Protein AF-A0A7U9S5G3-F1 (afdb_monomer_lite)

Structure (mmCIF, N/CA/C/O backbone):
data_AF-A0A7U9S5G3-F1
#
_entry.id   AF-A0A7U9S5G3-F1
#
loop_
_atom_site.group_PDB
_atom_site.id
_atom_site.type_symbol
_atom_site.label_atom_id
_atom_site.label_alt_id
_atom_site.label_comp_id
_atom_site.label_asym_id
_atom_site.label_entity_id
_atom_site.label_seq_id
_atom_site.pdbx_PDB_ins_code
_atom_site.Cartn_x
_atom_site.Cartn_y
_atom_site.Cartn_z
_atom_site.occupancy
_atom_site.B_iso_or_equiv
_atom_site.auth_seq_id
_atom_site.auth_comp_id
_atom_site.auth_asym_id
_atom_site.auth_atom_id
_atom_site.pdbx_PDB_model_num
ATOM 1 N N . MET A 1 1 ? -17.648 12.898 -13.549 1.00 71.69 1 MET A N 1
ATOM 2 C CA . MET A 1 1 ? -18.929 12.352 -13.054 1.00 71.69 1 MET A CA 1
ATOM 3 C C . MET A 1 1 ? -18.689 12.116 -11.582 1.00 71.69 1 MET A C 1
ATOM 5 O O . MET A 1 1 ? -17.677 11.505 -11.275 1.00 71.69 1 MET A O 1
ATOM 9 N N . VAL A 1 2 ? -19.529 12.641 -10.687 1.00 82.31 2 VAL A N 1
ATOM 10 C CA . VAL A 1 2 ? -19.275 12.484 -9.248 1.00 82.31 2 VAL A CA 1
ATOM 11 C C . VAL A 1 2 ? -19.619 11.058 -8.837 1.00 82.31 2 VAL A C 1
ATOM 13 O O . VAL A 1 2 ? -20.780 10.653 -8.904 1.00 82.31 2 VAL A O 1
ATOM 16 N N . GLN A 1 3 ? -18.604 10.304 -8.436 1.00 87.88 3 GLN A N 1
ATOM 17 C CA . GLN A 1 3 ? -18.729 8.953 -7.913 1.00 87.88 3 GLN A CA 1
ATOM 18 C C . GLN A 1 3 ? -18.812 9.010 -6.386 1.00 87.88 3 GLN A C 1
ATOM 20 O O . GLN A 1 3 ? -18.250 9.911 -5.757 1.00 87.88 3 GLN A O 1
ATOM 25 N N . ARG A 1 4 ? -19.551 8.070 -5.786 1.00 91.56 4 ARG A N 1
ATOM 26 C CA . ARG A 1 4 ? -19.717 7.961 -4.332 1.00 91.56 4 ARG A CA 1
ATOM 27 C C . ARG A 1 4 ? -19.671 6.509 -3.893 1.00 91.56 4 ARG A C 1
ATOM 29 O O . ARG A 1 4 ? -20.212 5.640 -4.573 1.00 91.56 4 ARG A O 1
ATOM 36 N N . ILE A 1 5 ? -19.076 6.264 -2.734 1.00 92.06 5 ILE A N 1
ATOM 37 C CA . ILE A 1 5 ? -19.059 4.953 -2.093 1.00 92.06 5 ILE A CA 1
ATOM 38 C C . ILE A 1 5 ? -19.247 5.102 -0.587 1.00 92.06 5 ILE A C 1
ATOM 40 O O . ILE A 1 5 ? -18.672 5.991 0.038 1.00 92.06 5 ILE A O 1
ATOM 44 N N . MET A 1 6 ? -20.042 4.204 -0.011 1.00 93.06 6 MET A N 1
ATOM 45 C CA . MET A 1 6 ? -20.209 4.076 1.432 1.00 93.06 6 MET A CA 1
ATOM 46 C C . MET A 1 6 ? -19.539 2.794 1.904 1.00 93.06 6 MET A C 1
ATOM 48 O O . MET A 1 6 ? -19.690 1.743 1.279 1.00 93.06 6 MET A O 1
ATOM 52 N N . TYR A 1 7 ? -18.811 2.868 3.011 1.00 87.38 7 TYR A N 1
ATOM 53 C CA . TYR A 1 7 ? -18.138 1.709 3.587 1.00 87.38 7 TYR A CA 1
ATOM 54 C C . TYR A 1 7 ? -17.978 1.853 5.098 1.00 87.38 7 TYR A C 1
ATOM 56 O O . TYR A 1 7 ? -18.059 2.945 5.658 1.00 87.38 7 TYR A O 1
ATOM 64 N N . ALA A 1 8 ? -17.747 0.721 5.755 1.00 90.25 8 ALA A N 1
ATOM 65 C CA . ALA A 1 8 ? -17.427 0.651 7.170 1.00 90.25 8 ALA A CA 1
ATOM 66 C C . ALA A 1 8 ? -15.989 0.161 7.340 1.00 90.25 8 ALA A C 1
ATOM 68 O O . ALA A 1 8 ? -15.546 -0.733 6.617 1.00 90.25 8 ALA A O 1
ATOM 69 N N . ILE A 1 9 ? -15.268 0.719 8.306 1.00 85.06 9 ILE A N 1
ATOM 70 C CA . ILE A 1 9 ? -13.957 0.216 8.725 1.00 85.06 9 ILE A CA 1
ATOM 71 C C . ILE A 1 9 ? -14.023 -0.186 10.194 1.00 85.06 9 ILE A C 1
ATOM 73 O O . ILE A 1 9 ? -14.799 0.378 10.966 1.00 85.06 9 ILE A O 1
ATOM 77 N N . TYR A 1 10 ? -13.190 -1.154 10.569 1.00 86.19 10 TYR A N 1
ATOM 78 C CA . TYR A 1 10 ? -12.918 -1.496 11.961 1.00 86.19 10 TYR A CA 1
ATOM 79 C C . TYR A 1 10 ? -11.595 -0.839 12.368 1.00 86.19 10 TYR A C 1
ATOM 81 O O . TYR A 1 10 ? -10.533 -1.389 12.064 1.00 86.19 10 TYR A O 1
ATOM 89 N N . PRO A 1 11 ? -11.617 0.373 12.946 1.00 77.56 11 PRO A N 1
ATOM 90 C CA . PRO A 1 11 ? -10.389 1.092 13.227 1.00 77.56 11 PRO A CA 1
ATOM 91 C C . PRO A 1 11 ? -9.710 0.549 14.486 1.00 77.56 11 PRO A C 1
ATOM 93 O O . PRO A 1 11 ? -10.321 0.453 15.545 1.00 77.56 11 PRO A O 1
ATOM 96 N N . GLU A 1 12 ? -8.416 0.244 14.386 1.00 76.62 12 GLU A N 1
ATOM 97 C CA . GLU A 1 12 ? -7.588 -0.080 15.559 1.00 76.62 12 GLU A CA 1
ATOM 98 C C . GLU A 1 12 ? -7.250 1.179 16.383 1.00 76.62 12 GLU A C 1
ATOM 100 O O . GLU A 1 12 ? -7.010 1.092 17.584 1.00 76.62 12 GLU A O 1
ATOM 105 N N . SER A 1 13 ? -7.216 2.357 15.742 1.00 82.25 13 SER A N 1
ATOM 106 C CA . SER A 1 13 ? -7.008 3.657 16.393 1.00 82.25 13 SER A CA 1
ATOM 107 C C . SER A 1 13 ? -7.472 4.822 15.510 1.00 82.25 13 SER A C 1
ATOM 109 O O . SER A 1 13 ? -7.465 4.713 14.281 1.00 82.25 13 SER A O 1
ATOM 111 N N . GLU A 1 14 ? -7.781 5.969 16.123 1.00 83.62 14 GLU A N 1
ATOM 112 C CA . GLU A 1 14 ? -8.104 7.217 15.408 1.00 83.62 14 GLU A CA 1
ATOM 113 C C . GLU A 1 14 ? -6.943 7.721 14.535 1.00 83.62 14 GLU A C 1
ATOM 115 O O . GLU A 1 14 ? -7.156 8.250 13.445 1.00 83.62 14 GLU A O 1
ATOM 120 N N . TYR A 1 15 ? -5.694 7.478 14.948 1.00 81.44 15 TYR A N 1
ATOM 121 C CA . TYR A 1 15 ? -4.519 7.804 14.136 1.00 81.44 15 TYR A CA 1
ATOM 122 C C . TYR A 1 15 ? -4.524 7.055 12.792 1.00 81.44 15 TYR A C 1
ATOM 124 O O . TYR A 1 15 ? -4.238 7.639 11.745 1.00 81.44 15 TYR A O 1
ATOM 132 N N . THR A 1 16 ? -4.894 5.770 12.801 1.00 79.69 16 THR A N 1
ATOM 133 C CA . THR A 1 16 ? -5.011 4.959 11.581 1.00 79.69 16 THR A CA 1
ATOM 134 C C . THR A 1 16 ? -6.108 5.494 10.662 1.00 79.69 16 THR A C 1
ATOM 136 O O . THR A 1 16 ? -5.913 5.546 9.446 1.00 79.69 16 THR A O 1
ATOM 139 N N . VAL A 1 17 ? -7.235 5.935 11.231 1.00 83.38 17 VAL A N 1
ATOM 140 C CA . VAL A 1 17 ? -8.342 6.528 10.466 1.00 83.38 17 VAL A CA 1
ATOM 141 C C . VAL A 1 17 ? -7.916 7.833 9.810 1.00 83.38 17 VAL A C 1
ATOM 143 O O . VAL A 1 17 ? -8.111 7.996 8.607 1.00 83.38 17 VAL A O 1
ATOM 146 N N . GLN A 1 18 ? -7.277 8.730 10.562 1.00 82.94 18 GLN A N 1
ATOM 147 C CA . GLN A 1 18 ? -6.826 10.009 10.023 1.00 82.94 18 GLN A CA 1
ATOM 148 C C . GLN A 1 18 ? -5.812 9.807 8.892 1.0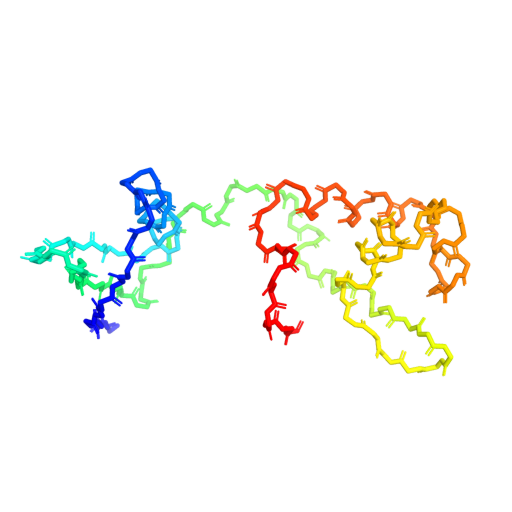0 82.94 18 GLN A C 1
ATOM 150 O O . GLN A 1 18 ? -5.959 10.382 7.817 1.00 82.94 18 GLN A O 1
ATOM 155 N N . LYS A 1 19 ? -4.843 8.900 9.074 1.00 82.38 19 LYS A N 1
ATOM 156 C CA . LYS A 1 19 ? -3.866 8.561 8.028 1.00 82.38 19 LYS A CA 1
ATOM 157 C C . LYS A 1 19 ? -4.535 8.003 6.766 1.00 82.38 19 LYS A C 1
ATOM 159 O O . LYS A 1 19 ? -4.083 8.277 5.655 1.00 82.38 19 LYS A O 1
ATOM 164 N N . PHE A 1 20 ? -5.591 7.208 6.922 1.00 81.88 20 PHE A N 1
ATOM 165 C CA . PHE A 1 20 ? -6.374 6.691 5.802 1.00 81.88 20 PHE A CA 1
ATOM 166 C C . PHE A 1 20 ? -7.130 7.810 5.068 1.00 81.88 20 PHE A C 1
ATOM 168 O O . PHE A 1 20 ? -7.048 7.892 3.843 1.00 81.88 20 PHE A O 1
ATOM 175 N N . MET A 1 21 ? -7.783 8.719 5.796 1.00 83.88 21 MET A N 1
ATOM 176 C CA . MET A 1 21 ? -8.443 9.887 5.202 1.00 83.88 21 MET A CA 1
ATOM 177 C C . MET A 1 21 ? -7.472 10.808 4.467 1.00 83.88 21 MET A C 1
ATOM 179 O O . MET A 1 21 ? -7.769 11.251 3.360 1.00 83.88 21 MET A O 1
ATOM 183 N N . ASP A 1 22 ? -6.302 11.072 5.051 1.00 80.44 22 ASP A N 1
ATOM 184 C CA . ASP A 1 22 ? -5.283 11.927 4.442 1.00 80.44 22 ASP A CA 1
ATOM 185 C C . ASP A 1 22 ? -4.804 11.344 3.105 1.00 80.44 22 ASP A C 1
ATOM 187 O O . ASP A 1 22 ? -4.636 12.074 2.127 1.00 80.44 22 ASP A O 1
ATOM 191 N N . ARG A 1 23 ? -4.653 10.014 3.023 1.00 77.94 23 ARG A N 1
ATOM 192 C CA . ARG A 1 23 ? -4.309 9.311 1.776 1.00 77.94 23 ARG A CA 1
ATOM 193 C C . ARG A 1 23 ? -5.396 9.448 0.714 1.00 77.94 23 ARG A C 1
ATOM 195 O O . ARG A 1 23 ? -5.078 9.748 -0.435 1.00 77.94 23 ARG A O 1
ATOM 202 N N . LEU A 1 24 ? -6.663 9.268 1.089 1.00 81.94 24 LEU A N 1
ATOM 203 C CA . LEU A 1 24 ? -7.789 9.460 0.170 1.00 81.94 24 LEU A CA 1
ATOM 204 C C . LEU A 1 24 ? -7.843 10.904 -0.336 1.00 81.94 24 LEU A C 1
ATOM 206 O O . LEU A 1 24 ? -7.957 11.129 -1.538 1.00 81.94 24 LEU A O 1
ATOM 210 N N . LYS A 1 25 ? -7.628 11.879 0.550 1.00 80.31 25 LYS A N 1
ATOM 211 C CA . LYS A 1 25 ? -7.576 13.297 0.187 1.00 80.31 25 LYS A CA 1
ATOM 212 C C . LYS A 1 25 ? -6.447 13.610 -0.800 1.00 80.31 25 LYS A C 1
ATOM 214 O O . LYS A 1 25 ? -6.667 14.366 -1.743 1.00 80.31 25 LYS A O 1
ATOM 219 N N . ILE A 1 26 ? -5.260 13.020 -0.629 1.00 74.62 26 ILE A N 1
ATOM 220 C CA . ILE A 1 26 ? -4.146 13.148 -1.591 1.00 74.62 26 ILE A CA 1
ATOM 221 C C . ILE A 1 26 ? -4.538 12.587 -2.966 1.00 74.62 26 ILE A C 1
ATOM 223 O O . ILE A 1 26 ? -4.161 13.155 -3.989 1.00 74.62 26 ILE A O 1
ATOM 227 N N . ALA A 1 27 ? -5.326 11.512 -2.991 1.00 74.75 27 ALA A N 1
ATOM 228 C CA . ALA A 1 27 ? -5.867 10.921 -4.210 1.00 74.75 27 ALA A CA 1
ATOM 229 C C . ALA A 1 27 ? -7.080 11.679 -4.793 1.00 74.75 27 ALA A C 1
ATOM 231 O O . ALA A 1 27 ? -7.658 11.217 -5.772 1.00 74.75 27 ALA A O 1
ATOM 232 N N . GLY A 1 28 ? -7.463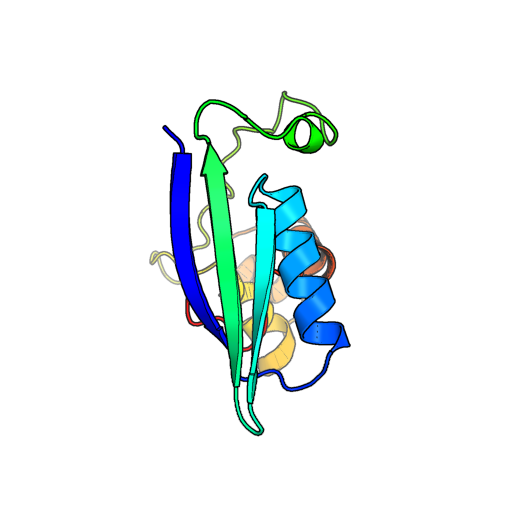 12.835 -4.231 1.00 78.44 28 GLY A N 1
ATOM 233 C CA . GLY A 1 28 ? -8.619 13.618 -4.689 1.00 78.44 28 GLY A CA 1
ATOM 234 C C . GLY A 1 28 ? -9.969 13.044 -4.251 1.00 78.44 28 GLY A C 1
ATOM 235 O O . GLY A 1 28 ? -11.007 13.420 -4.785 1.00 78.44 28 GLY A O 1
ATOM 236 N N . ILE A 1 29 ? -9.961 12.127 -3.282 1.00 85.50 29 ILE A N 1
ATOM 237 C CA . ILE A 1 29 ? -11.152 11.484 -2.736 1.00 85.50 29 ILE A CA 1
ATOM 238 C C . ILE A 1 29 ? -11.504 12.152 -1.407 1.00 85.50 29 ILE A C 1
ATOM 240 O O . ILE A 1 29 ? -10.801 12.023 -0.400 1.00 85.50 29 ILE A O 1
ATOM 244 N N . TYR A 1 30 ? -12.631 12.850 -1.388 1.00 88.81 30 TYR A N 1
ATOM 245 C CA . TYR A 1 30 ? -13.158 13.498 -0.194 1.00 88.81 30 TYR A CA 1
ATOM 246 C C . TYR A 1 30 ? -13.924 12.486 0.638 1.00 88.81 30 TYR A C 1
ATOM 248 O O . TYR A 1 30 ? -14.837 11.842 0.130 1.00 88.81 30 TYR A O 1
ATOM 256 N N . THR A 1 31 ? -13.555 12.346 1.909 1.00 90.62 31 THR A N 1
ATOM 257 C CA . THR A 1 31 ? -14.102 11.321 2.802 1.00 90.62 31 THR A CA 1
ATOM 258 C C . THR A 1 31 ? -14.669 11.957 4.056 1.00 90.62 31 THR A C 1
ATOM 260 O O . THR A 1 31 ? -13.974 12.714 4.728 1.00 90.62 31 THR A O 1
ATOM 263 N N . ASN A 1 32 ? -15.909 11.610 4.388 1.00 89.56 32 ASN A N 1
ATOM 264 C CA . ASN A 1 32 ? -16.625 12.114 5.551 1.00 89.56 32 ASN A CA 1
ATOM 265 C C . ASN A 1 32 ? -17.043 10.956 6.454 1.00 89.56 32 ASN A C 1
ATOM 267 O O . ASN A 1 32 ? -17.586 9.956 5.982 1.00 89.56 32 ASN A O 1
ATOM 271 N N . ARG A 1 33 ? -16.819 11.099 7.764 1.00 90.44 33 ARG A N 1
ATOM 272 C CA . ARG A 1 33 ? -17.379 10.189 8.771 1.00 90.44 33 ARG A CA 1
ATOM 273 C C . ARG A 1 33 ? -18.870 10.482 8.907 1.00 90.44 33 ARG A C 1
ATOM 275 O O . ARG A 1 33 ? -19.244 11.605 9.223 1.00 90.44 33 ARG A O 1
ATOM 282 N N . ILE A 1 34 ? -19.708 9.479 8.677 1.00 92.88 34 ILE A N 1
ATOM 283 C CA . ILE A 1 34 ? -21.169 9.613 8.748 1.00 92.88 34 ILE A CA 1
ATOM 284 C C . ILE A 1 34 ? -21.671 9.212 10.134 1.00 92.88 34 ILE A C 1
ATOM 286 O O . ILE A 1 34 ? -22.550 9.852 10.704 1.00 92.88 34 ILE A O 1
ATOM 290 N N . LYS A 1 35 ? -21.129 8.114 10.668 1.00 88.31 35 LYS A N 1
ATOM 291 C CA . LYS A 1 35 ? -21.553 7.530 11.941 1.00 88.31 35 LYS A CA 1
ATOM 292 C C . LYS A 1 35 ? -20.431 6.689 12.533 1.00 88.31 35 LYS A C 1
ATOM 294 O O . LYS A 1 35 ? -19.682 6.061 11.793 1.00 88.31 35 LYS A O 1
ATOM 299 N N . SER A 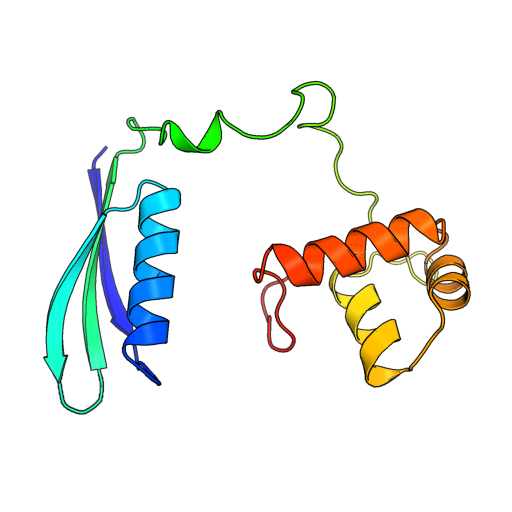1 36 ? -20.396 6.609 13.855 1.00 85.25 36 SER A N 1
ATOM 300 C CA . SER A 1 36 ? -19.583 5.644 14.596 1.00 85.25 36 SER A CA 1
ATOM 301 C C . SER A 1 36 ? -20.477 4.722 15.422 1.00 85.25 36 SER A C 1
ATOM 303 O O . SER A 1 36 ? -21.564 5.101 15.862 1.00 85.25 36 SER A O 1
ATOM 305 N N . SER A 1 37 ? -20.028 3.486 15.588 1.00 84.25 37 SER A N 1
ATOM 306 C CA . SER A 1 37 ? -20.578 2.476 16.494 1.00 84.25 37 SER A CA 1
ATOM 307 C C . SER A 1 37 ? -19.428 1.833 17.263 1.00 84.25 37 SER A C 1
ATOM 309 O O . SER A 1 37 ? -18.284 1.939 16.829 1.00 84.25 37 SER A O 1
ATOM 311 N N . ASP A 1 38 ? -19.727 1.089 18.327 1.00 75.44 38 ASP A N 1
ATOM 312 C CA . ASP A 1 38 ? -18.718 0.454 19.194 1.00 75.44 38 ASP A CA 1
ATOM 313 C C . ASP A 1 38 ? -17.684 -0.412 18.455 1.00 75.44 38 ASP A C 1
ATOM 315 O O . ASP A 1 38 ? -16.599 -0.670 18.971 1.00 75.44 38 ASP A O 1
ATOM 319 N N . LYS A 1 39 ? -18.020 -0.894 17.253 1.00 83.19 39 LYS A N 1
ATOM 320 C CA . LYS A 1 39 ? -17.152 -1.751 16.437 1.00 83.19 39 LYS A CA 1
ATOM 321 C C . LYS A 1 39 ? -16.868 -1.219 15.043 1.00 83.19 39 LYS A C 1
ATOM 323 O O . LYS A 1 39 ? -16.095 -1.843 14.343 1.00 83.19 39 LYS A O 1
ATOM 328 N N . TYR A 1 40 ? -17.504 -0.155 14.579 1.00 85.38 40 TYR A N 1
ATOM 329 C CA . TYR A 1 40 ? -17.323 0.276 13.192 1.00 85.38 40 TYR A CA 1
ATOM 330 C C . TYR A 1 40 ? -17.535 1.765 13.053 1.00 85.38 40 TYR A C 1
ATOM 332 O O . TYR A 1 40 ? -18.525 2.298 13.560 1.00 85.38 40 TYR A O 1
ATOM 340 N N . ASP A 1 41 ? -16.664 2.376 12.263 1.00 85.44 41 ASP A N 1
ATOM 341 C CA . ASP A 1 41 ? -16.849 3.718 11.745 1.00 85.44 41 ASP A CA 1
ATOM 342 C C . ASP A 1 41 ? -17.319 3.640 10.292 1.00 85.44 41 ASP A C 1
ATOM 344 O O . ASP A 1 41 ? -16.750 2.912 9.476 1.00 85.44 41 ASP A O 1
ATOM 348 N N . TYR A 1 42 ? -18.357 4.404 9.974 1.00 89.06 42 TYR A N 1
ATOM 349 C CA . TYR A 1 42 ? -18.996 4.454 8.667 1.00 89.06 42 TYR A CA 1
ATOM 350 C C . TYR A 1 42 ? -18.604 5.741 7.950 1.00 89.06 42 TYR A C 1
ATOM 352 O O . TYR A 1 42 ? -18.717 6.835 8.512 1.00 89.06 42 TYR A O 1
ATOM 360 N N . PHE A 1 43 ? -18.195 5.605 6.693 1.00 92.19 43 PHE A N 1
ATOM 361 C CA . PHE A 1 43 ? -17.698 6.691 5.861 1.00 92.19 43 PHE A CA 1
ATOM 362 C C . PHE A 1 43 ? -18.436 6.760 4.532 1.00 92.19 43 PHE A C 1
ATOM 364 O O . PHE A 1 43 ? -18.841 5.737 3.978 1.00 92.19 43 PHE A O 1
ATOM 371 N N . GLU A 1 44 ? -18.564 7.979 4.019 1.00 93.69 44 GLU A N 1
ATOM 372 C CA . GLU A 1 44 ? -18.895 8.253 2.625 1.00 93.69 44 GLU A CA 1
ATOM 373 C C . GLU A 1 44 ? -17.678 8.900 1.975 1.00 93.69 44 GLU A C 1
ATOM 375 O O . GLU A 1 44 ? -17.170 9.909 2.472 1.00 93.69 44 GLU A O 1
ATOM 380 N N . SER A 1 45 ? -17.230 8.333 0.859 1.00 92.31 45 SER A N 1
ATOM 381 C CA . SER A 1 45 ? -16.208 8.933 0.011 1.00 92.31 45 SER A CA 1
ATOM 382 C C . SER A 1 45 ? -16.793 9.338 -1.327 1.00 92.31 45 SER A C 1
ATOM 384 O O . SER A 1 45 ? -17.604 8.614 -1.903 1.00 92.31 45 SER A O 1
ATOM 386 N N . SER A 1 46 ? -16.347 10.480 -1.838 1.00 91.00 46 SER A N 1
ATOM 387 C CA . SER A 1 46 ? -16.755 11.010 -3.134 1.00 91.00 46 SER A CA 1
ATOM 388 C C . SER A 1 46 ? -15.576 11.603 -3.899 1.00 91.00 46 SER A C 1
ATOM 390 O O . SER A 1 46 ? -14.643 12.136 -3.296 1.00 91.00 46 SER A O 1
ATOM 392 N N . TRP A 1 47 ? -15.610 11.482 -5.223 1.00 90.06 47 TRP A N 1
ATOM 393 C CA . TRP A 1 47 ? -14.625 12.073 -6.131 1.00 90.06 47 TRP A CA 1
ATOM 394 C C . TRP A 1 47 ? -15.272 12.386 -7.478 1.00 90.06 47 TRP A C 1
ATOM 396 O O . TRP A 1 47 ? -16.254 11.750 -7.865 1.00 90.06 47 TRP A O 1
ATOM 406 N N . ASP A 1 48 ? -14.732 13.367 -8.198 1.00 84.94 48 ASP A N 1
ATOM 407 C CA . ASP A 1 48 ? -15.096 13.628 -9.589 1.00 84.94 48 ASP A CA 1
ATOM 408 C C . ASP A 1 48 ? -13.904 13.296 -10.485 1.00 84.94 48 ASP A C 1
ATOM 410 O O . ASP A 1 48 ? -12.836 13.882 -10.342 1.00 84.94 48 ASP A O 1
ATOM 414 N N . ASP A 1 49 ? -14.093 12.401 -11.456 1.00 69.06 49 ASP A N 1
ATOM 415 C CA . ASP A 1 49 ? -13.053 12.042 -12.434 1.00 69.06 49 ASP A CA 1
ATOM 416 C C . ASP A 1 49 ? -12.528 13.244 -13.245 1.00 69.06 49 ASP A C 1
ATOM 418 O O . ASP A 1 49 ? -11.487 13.155 -13.896 1.00 69.06 49 ASP A O 1
ATOM 422 N N . LYS A 1 50 ? -13.261 14.366 -13.252 1.00 69.62 50 LYS A N 1
ATOM 423 C CA . LYS A 1 50 ? -12.832 15.616 -13.895 1.00 69.62 50 LYS A CA 1
ATOM 424 C C . LYS A 1 50 ? -11.865 16.432 -13.035 1.00 69.62 50 LYS A C 1
ATOM 426 O O . LYS A 1 50 ? -11.130 17.256 -13.576 1.00 69.62 50 LYS A O 1
ATOM 431 N N . GLU A 1 51 ? -11.853 16.210 -11.726 1.00 62.47 51 GLU A N 1
ATOM 432 C CA . GLU A 1 51 ? -10.963 16.877 -10.783 1.00 62.47 51 GLU A CA 1
ATOM 433 C C . GLU A 1 51 ? -9.734 15.996 -10.545 1.00 62.47 51 GLU A C 1
ATOM 435 O O . GLU A 1 51 ? -9.647 15.238 -9.585 1.00 62.47 51 GLU A O 1
ATOM 440 N N . ILE A 1 52 ? -8.754 16.079 -11.450 1.00 55.16 52 ILE A N 1
ATOM 441 C CA . ILE A 1 52 ? -7.438 15.479 -11.204 1.00 55.16 52 ILE A CA 1
ATOM 442 C C . ILE A 1 52 ? -6.780 16.292 -10.077 1.00 55.16 52 ILE A C 1
ATOM 444 O O . ILE A 1 52 ? -6.543 17.491 -10.261 1.00 55.16 52 ILE A O 1
ATOM 448 N N . PRO A 1 53 ? -6.460 15.696 -8.915 1.00 51.06 53 PRO A N 1
ATOM 449 C CA . PRO A 1 53 ? -5.894 16.443 -7.801 1.00 51.06 53 PRO A CA 1
ATOM 450 C C . PRO A 1 53 ? -4.516 17.007 -8.181 1.00 51.06 53 PRO A C 1
ATOM 452 O O . PRO A 1 53 ? -3.569 16.269 -8.440 1.00 51.06 53 PRO A O 1
ATOM 455 N N . LEU A 1 54 ? -4.387 18.339 -8.151 1.00 47.75 54 LEU A N 1
ATOM 456 C CA . LEU A 1 54 ? -3.163 19.116 -8.436 1.00 47.75 54 LEU A CA 1
ATOM 457 C C . LEU A 1 54 ? -1.912 18.664 -7.651 1.00 47.75 54 LEU A C 1
ATOM 459 O O . LEU A 1 54 ? -0.787 18.990 -8.034 1.00 47.75 54 LEU A O 1
ATOM 463 N N . LEU A 1 55 ? -2.078 17.887 -6.577 1.00 43.94 55 LEU A N 1
ATOM 464 C CA . LEU A 1 55 ? -0.983 17.309 -5.795 1.00 43.94 55 LEU A CA 1
ATOM 465 C C . LEU A 1 55 ? -0.217 16.196 -6.530 1.00 43.94 55 LEU A C 1
ATOM 467 O O . LEU A 1 55 ? 0.915 15.901 -6.151 1.00 43.94 55 LEU A O 1
ATOM 471 N N . SER A 1 56 ? -0.754 15.631 -7.618 1.00 41.84 56 SER A N 1
ATOM 472 C CA . SER A 1 56 ? -0.019 14.676 -8.459 1.00 41.84 56 SER A CA 1
ATOM 473 C C . SER A 1 56 ? 1.024 15.337 -9.376 1.00 41.84 56 SER A C 1
ATOM 475 O O . SER A 1 56 ? 1.780 14.636 -10.047 1.00 41.84 56 SER A O 1
ATOM 477 N N . VAL A 1 57 ? 1.100 16.676 -9.411 1.00 43.03 57 VAL A N 1
ATOM 478 C CA . VAL A 1 57 ? 1.987 17.426 -10.324 1.00 43.03 57 VAL A CA 1
ATOM 479 C C . VAL A 1 57 ? 3.322 17.820 -9.671 1.00 43.03 57 VAL A C 1
ATOM 481 O O . VAL A 1 57 ? 4.265 18.193 -10.367 1.00 43.03 57 VAL A O 1
ATOM 484 N N . GLN A 1 58 ? 3.479 17.681 -8.351 1.00 44.88 58 GLN A N 1
ATOM 485 C CA . GLN A 1 58 ? 4.706 18.093 -7.658 1.00 44.88 58 GLN A CA 1
ATOM 486 C C . GLN A 1 58 ? 5.411 16.944 -6.929 1.00 44.88 58 GL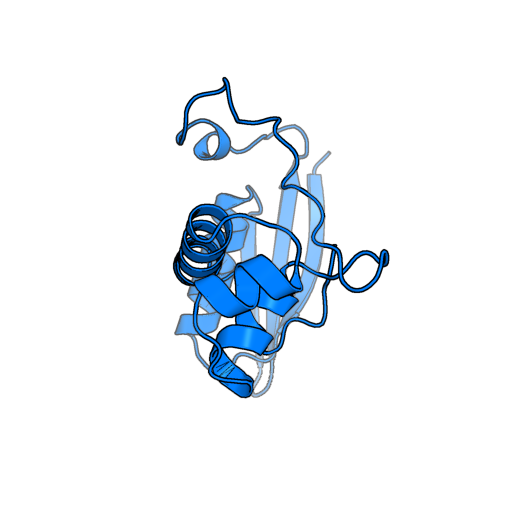N A C 1
ATOM 488 O O . GLN A 1 58 ? 5.444 16.906 -5.704 1.00 44.88 58 GLN A O 1
ATOM 493 N N . LYS A 1 59 ? 6.064 16.050 -7.685 1.00 42.78 59 LYS A N 1
ATOM 494 C CA . LYS A 1 59 ? 7.412 15.546 -7.343 1.00 42.78 59 LYS A CA 1
ATOM 495 C C . LYS A 1 59 ? 7.985 14.648 -8.442 1.00 42.78 59 LYS A C 1
ATOM 497 O O . LYS A 1 59 ? 7.580 13.507 -8.614 1.00 42.78 59 LYS A O 1
ATOM 502 N N . GLY A 1 60 ? 9.040 15.148 -9.085 1.00 38.78 60 GLY A N 1
ATOM 503 C CA . GLY A 1 60 ? 10.060 14.321 -9.731 1.00 38.78 60 GLY A CA 1
ATOM 504 C C . GLY A 1 60 ? 10.021 14.319 -11.256 1.00 38.78 60 GLY A C 1
ATOM 505 O O . GLY A 1 60 ? 9.196 13.653 -11.861 1.00 38.78 60 GLY A O 1
ATOM 506 N N . ASN A 1 61 ? 10.981 15.033 -11.853 1.00 34.66 61 ASN A N 1
ATOM 507 C CA . ASN A 1 61 ? 11.512 14.877 -13.214 1.00 34.66 61 ASN A CA 1
ATOM 508 C C . ASN A 1 61 ? 10.704 13.944 -14.153 1.00 34.66 61 ASN A C 1
ATOM 510 O O . ASN A 1 61 ? 10.889 12.723 -14.165 1.00 34.66 61 ASN A O 1
ATOM 514 N N . CYS A 1 62 ? 9.874 14.543 -15.011 1.00 40.78 62 CYS A N 1
ATOM 515 C CA . CYS A 1 62 ? 9.030 13.891 -16.022 1.00 40.78 62 CYS A CA 1
ATOM 516 C C . CYS A 1 62 ? 9.785 12.981 -17.013 1.00 40.78 62 CYS A C 1
ATOM 518 O O . CYS A 1 62 ? 9.170 12.167 -17.695 1.00 40.78 62 CYS A O 1
ATOM 520 N N . ARG A 1 63 ? 11.123 13.041 -17.055 1.00 40.41 63 ARG A N 1
ATOM 521 C CA . ARG A 1 63 ? 11.964 12.156 -17.877 1.00 40.41 63 ARG A CA 1
ATOM 522 C C . ARG A 1 63 ? 12.039 10.701 -17.388 1.00 40.41 63 ARG A C 1
ATOM 524 O O . ARG A 1 63 ? 12.452 9.849 -18.162 1.00 40.41 63 ARG A O 1
ATOM 531 N N . ASN A 1 64 ? 11.617 10.398 -16.155 1.00 41.25 64 ASN A N 1
ATOM 532 C CA . ASN A 1 64 ? 11.601 9.026 -15.613 1.00 41.25 64 ASN A CA 1
ATOM 533 C C . ASN A 1 64 ? 10.203 8.526 -15.203 1.00 41.25 64 ASN A C 1
ATOM 535 O O . ASN A 1 64 ? 10.082 7.398 -14.726 1.00 41.25 64 ASN A O 1
ATOM 539 N N . ALA A 1 65 ? 9.149 9.325 -15.409 1.00 37.00 65 ALA A N 1
ATOM 540 C CA . ALA A 1 65 ? 7.775 9.012 -14.991 1.00 37.00 65 ALA A CA 1
ATOM 541 C C . ALA A 1 65 ? 7.125 7.837 -15.759 1.00 37.00 65 ALA A C 1
ATOM 543 O O . ALA A 1 65 ? 6.045 7.387 -15.394 1.00 37.00 65 ALA A O 1
ATOM 544 N N . GLY A 1 66 ? 7.788 7.309 -16.794 1.00 37.00 66 GLY A N 1
ATOM 545 C CA . GLY A 1 66 ? 7.318 6.171 -17.595 1.00 37.00 66 GLY A CA 1
ATOM 546 C C . GLY A 1 66 ? 8.210 4.928 -17.545 1.00 37.00 66 GLY A C 1
ATOM 547 O O . GLY A 1 66 ? 7.898 3.930 -18.197 1.00 37.00 66 GLY A O 1
ATOM 548 N N . ALA A 1 67 ? 9.323 4.946 -16.803 1.00 41.66 67 ALA A N 1
ATOM 549 C CA . ALA A 1 67 ? 10.188 3.775 -16.713 1.00 41.66 67 ALA A CA 1
ATOM 550 C C . ALA A 1 67 ? 9.522 2.721 -15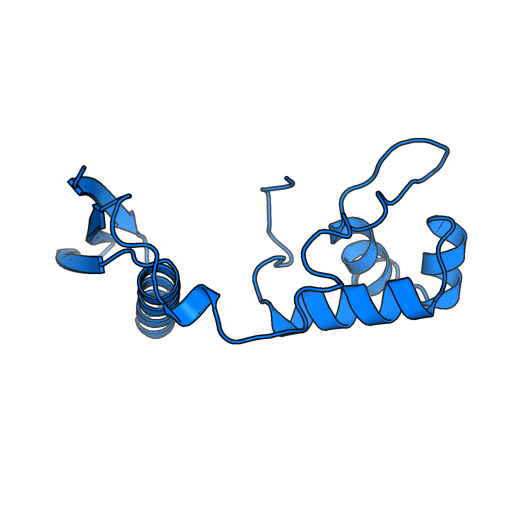.818 1.00 41.66 67 ALA A C 1
ATOM 552 O O . ALA A 1 67 ? 9.665 2.748 -14.593 1.00 41.66 67 ALA A O 1
ATOM 553 N N . LYS A 1 68 ? 8.781 1.787 -16.433 1.00 50.34 68 LYS A N 1
ATOM 554 C CA . LYS A 1 68 ? 8.255 0.600 -15.745 1.00 50.34 68 LYS A CA 1
ATOM 555 C C . LYS A 1 68 ? 9.399 -0.041 -14.960 1.00 50.34 68 LYS A C 1
ATOM 557 O O . LYS A 1 68 ? 10.463 -0.320 -15.519 1.00 50.34 68 LYS A O 1
ATOM 562 N N . LEU A 1 69 ? 9.199 -0.242 -13.655 1.00 55.84 69 LEU A N 1
ATOM 563 C CA . LEU A 1 69 ? 10.172 -0.949 -12.824 1.00 55.84 69 LEU A CA 1
ATOM 564 C C . LEU A 1 69 ? 10.491 -2.285 -13.498 1.00 55.84 69 LEU A C 1
ATOM 566 O O . LEU A 1 69 ? 9.574 -3.018 -13.869 1.00 55.84 69 LEU A O 1
ATOM 570 N N . LYS A 1 70 ? 11.782 -2.606 -13.662 1.00 63.31 70 LYS A N 1
ATOM 571 C CA . LYS A 1 70 ? 12.188 -3.905 -14.218 1.00 63.31 70 LYS A CA 1
ATOM 572 C C . LYS A 1 70 ? 11.470 -5.018 -13.450 1.00 63.31 70 LYS A C 1
ATOM 574 O O . LYS A 1 70 ? 11.570 -5.073 -12.222 1.00 63.31 70 LYS A O 1
ATOM 579 N N . GLN A 1 71 ? 10.747 -5.884 -14.150 1.00 72.50 71 GLN A N 1
ATOM 580 C CA . GLN A 1 71 ? 10.108 -7.038 -13.526 1.00 72.50 71 GLN A CA 1
ATOM 581 C C . GLN A 1 71 ? 11.200 -7.936 -12.939 1.00 72.50 71 GLN A C 1
ATOM 583 O O . GLN A 1 71 ? 12.135 -8.311 -13.648 1.00 72.50 71 GLN A O 1
ATOM 588 N N . LEU A 1 72 ? 11.115 -8.232 -11.641 1.00 76.94 72 LEU A N 1
ATOM 589 C CA . LEU A 1 72 ? 12.051 -9.161 -11.012 1.00 76.94 72 LEU A CA 1
ATOM 590 C C . LEU A 1 72 ? 11.767 -10.563 -11.531 1.00 76.94 72 LEU A C 1
ATOM 592 O O . LEU A 1 72 ? 10.605 -10.925 -11.741 1.00 76.94 72 LEU A O 1
ATOM 596 N N . ARG A 1 73 ? 12.823 -11.353 -11.715 1.00 79.94 73 ARG A N 1
ATOM 597 C CA . ARG A 1 73 ? 12.703 -12.745 -12.132 1.00 79.94 73 ARG A CA 1
ATOM 598 C C . ARG A 1 73 ? 13.501 -13.639 -11.206 1.00 79.94 73 ARG A C 1
ATOM 600 O O . ARG A 1 73 ? 14.604 -13.286 -10.822 1.00 79.94 73 ARG A O 1
ATOM 607 N N . TYR A 1 74 ? 12.945 -14.797 -10.889 1.00 81.38 74 TYR A N 1
ATOM 608 C CA . TYR A 1 74 ? 13.634 -15.877 -10.197 1.00 81.38 74 TYR A CA 1
ATOM 609 C C . TYR A 1 74 ? 13.431 -17.154 -11.006 1.00 81.38 74 TYR A C 1
ATOM 611 O O . TYR A 1 74 ? 12.294 -17.503 -11.329 1.00 81.38 74 TYR A O 1
ATOM 619 N N . ASN A 1 75 ? 14.524 -17.811 -11.404 1.00 83.50 75 ASN A N 1
ATOM 620 C CA . ASN A 1 75 ? 14.496 -18.991 -12.279 1.00 83.50 75 ASN A CA 1
ATOM 621 C C . ASN A 1 75 ? 13.616 -18.790 -13.531 1.00 83.50 75 ASN A C 1
ATOM 623 O O . ASN A 1 75 ? 12.771 -19.616 -13.870 1.00 83.50 75 ASN A O 1
ATOM 627 N N . GLY A 1 76 ? 13.749 -17.627 -14.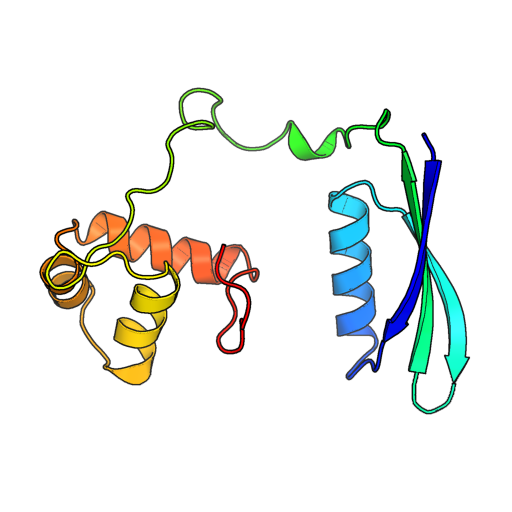178 1.00 78.31 76 GLY A N 1
ATOM 628 C CA . GLY A 1 76 ? 12.996 -17.263 -15.384 1.00 78.31 76 GLY A CA 1
ATOM 629 C C . GLY A 1 76 ? 11.548 -16.804 -15.154 1.00 78.31 76 GLY A C 1
ATOM 630 O O . GLY A 1 76 ? 10.981 -16.156 -16.039 1.00 78.31 76 GLY A O 1
ATOM 631 N N . LYS A 1 77 ? 10.963 -17.045 -13.973 1.00 80.62 77 LYS A N 1
ATOM 632 C CA . LYS A 1 77 ? 9.585 -16.657 -13.632 1.00 80.62 77 LYS A CA 1
ATOM 633 C C . LYS A 1 77 ? 9.530 -15.269 -13.011 1.00 80.62 77 LYS A C 1
ATOM 635 O O . LYS A 1 77 ? 10.398 -14.909 -12.222 1.00 80.62 77 LYS A O 1
ATOM 640 N N . ALA A 1 78 ? 8.501 -14.499 -13.354 1.00 77.75 78 ALA A N 1
ATOM 641 C CA . ALA A 1 78 ? 8.254 -13.201 -12.741 1.00 77.75 78 ALA A CA 1
ATOM 642 C C . ALA A 1 78 ? 7.941 -13.350 -11.247 1.00 77.75 78 ALA A C 1
ATOM 644 O O . ALA A 1 78 ? 7.182 -14.238 -10.861 1.00 77.75 78 ALA A O 1
ATOM 645 N N . VAL A 1 79 ? 8.500 -12.465 -10.423 1.00 74.56 79 VAL A N 1
ATOM 646 C CA . VAL A 1 79 ? 8.240 -12.432 -8.980 1.00 74.56 79 VAL A CA 1
ATOM 647 C C . VAL A 1 79 ? 7.777 -11.047 -8.532 1.00 74.56 79 VAL A C 1
ATOM 649 O O . VAL A 1 79 ? 8.198 -10.036 -9.108 1.00 74.56 79 VAL A O 1
ATOM 652 N N . PRO A 1 80 ? 6.920 -10.972 -7.499 1.00 70.81 80 PRO A N 1
ATOM 653 C CA . PRO A 1 80 ? 6.408 -9.703 -7.006 1.00 70.81 80 PRO A CA 1
ATOM 654 C C . PRO A 1 80 ? 7.521 -8.844 -6.405 1.00 70.81 80 PRO A C 1
ATOM 656 O O . PRO A 1 80 ? 8.489 -9.353 -5.833 1.00 70.81 80 PRO A O 1
ATOM 659 N N . CYS A 1 81 ? 7.354 -7.521 -6.456 1.00 67.06 81 CYS A N 1
ATOM 660 C CA . CYS A 1 81 ? 8.303 -6.564 -5.877 1.00 67.06 81 CYS A CA 1
ATOM 661 C C . CYS A 1 81 ? 8.519 -6.746 -4.361 1.00 67.06 81 CYS A C 1
ATOM 663 O O . CYS A 1 81 ? 9.588 -6.393 -3.856 1.00 67.06 81 CYS A O 1
ATOM 665 N N . GLY A 1 82 ? 7.551 -7.335 -3.647 1.00 70.62 82 GLY A N 1
ATOM 666 C CA . GLY A 1 82 ? 7.674 -7.706 -2.232 1.00 70.62 82 GLY A CA 1
ATOM 667 C C . GLY A 1 82 ? 8.700 -8.814 -1.953 1.00 70.62 82 GLY A C 1
ATOM 668 O O . GLY A 1 82 ? 9.163 -8.949 -0.824 1.00 70.62 82 GLY A O 1
ATOM 669 N N . SER A 1 83 ? 9.141 -9.560 -2.971 1.00 81.44 83 SER A N 1
ATOM 670 C CA . SER A 1 83 ? 10.125 -10.645 -2.808 1.00 81.44 83 SER A CA 1
ATOM 671 C C . SER A 1 83 ? 11.474 -10.144 -2.286 1.00 81.44 83 SER A C 1
ATOM 673 O O . SER A 1 83 ? 12.146 -10.845 -1.534 1.00 81.44 83 SER A O 1
ATOM 675 N N . VAL A 1 84 ? 11.850 -8.906 -2.631 1.00 83.31 84 VAL A N 1
ATOM 676 C CA . VAL A 1 84 ? 13.059 -8.247 -2.106 1.00 83.31 84 VAL A CA 1
ATOM 677 C C . VAL A 1 84 ? 12.959 -8.036 -0.600 1.00 83.31 84 VAL A C 1
ATOM 679 O O . VAL A 1 84 ? 13.932 -8.268 0.113 1.00 83.31 84 VAL A O 1
ATOM 682 N N . TYR A 1 85 ? 11.785 -7.630 -0.113 1.00 80.69 85 TYR A N 1
ATOM 683 C CA . TYR A 1 85 ? 11.559 -7.436 1.313 1.00 80.69 85 TYR A CA 1
ATOM 684 C C . TYR A 1 85 ? 11.652 -8.767 2.060 1.00 80.69 85 TYR A C 1
ATOM 686 O O . TYR A 1 85 ? 12.432 -8.865 2.997 1.00 80.69 85 TYR A O 1
ATOM 694 N N . LEU A 1 86 ? 10.963 -9.814 1.594 1.00 80.88 86 LEU A N 1
ATOM 695 C CA . LEU A 1 86 ? 11.008 -11.146 2.217 1.00 80.88 86 LEU A CA 1
ATOM 696 C C . LEU A 1 86 ? 12.432 -11.722 2.263 1.00 80.88 86 LEU A C 1
ATOM 698 O O . LEU A 1 86 ? 12.868 -12.254 3.285 1.00 80.88 86 LEU A O 1
ATOM 702 N N . ALA A 1 87 ? 13.187 -11.574 1.173 1.00 84.06 87 ALA A N 1
ATOM 703 C CA . ALA A 1 87 ? 14.581 -11.994 1.112 1.00 84.06 87 ALA A CA 1
ATOM 704 C C . ALA A 1 87 ? 15.459 -11.238 2.130 1.00 84.06 87 ALA A C 1
ATOM 706 O O . ALA A 1 87 ? 16.367 -11.817 2.730 1.00 84.06 87 ALA A O 1
ATOM 707 N N . LYS A 1 88 ? 15.155 -9.958 2.371 1.00 85.50 88 LYS A N 1
ATOM 708 C CA . LYS A 1 88 ? 15.882 -9.114 3.319 1.00 85.50 88 LYS A CA 1
ATOM 709 C C . LYS A 1 88 ? 15.494 -9.373 4.776 1.00 85.50 88 LYS A C 1
ATOM 711 O O . LYS A 1 88 ? 16.381 -9.519 5.609 1.00 85.50 88 LYS A O 1
ATOM 716 N N . SER A 1 89 ? 14.200 -9.419 5.088 1.00 79.50 89 SER A N 1
ATOM 717 C CA . SER A 1 89 ? 13.687 -9.491 6.460 1.00 79.50 89 SER A CA 1
ATOM 718 C C . SER A 1 89 ? 13.650 -10.919 7.000 1.00 79.50 89 SER A C 1
ATOM 720 O O . SER A 1 89 ? 14.088 -11.159 8.122 1.00 79.50 89 SER A O 1
ATOM 722 N N . GLN A 1 90 ? 13.196 -11.885 6.195 1.00 79.94 90 GLN A N 1
ATOM 723 C CA . GLN A 1 90 ? 13.027 -13.272 6.639 1.00 79.94 90 GLN A CA 1
ATOM 724 C C . GLN A 1 90 ? 14.270 -14.118 6.378 1.00 79.94 90 GLN A C 1
ATOM 726 O O . GLN A 1 90 ? 14.694 -14.887 7.238 1.00 79.94 90 GLN A O 1
ATOM 731 N N . LYS A 1 91 ? 14.869 -13.987 5.189 1.00 83.56 91 LYS A N 1
ATOM 732 C CA . LYS A 1 91 ? 16.065 -14.761 4.809 1.00 83.56 91 LYS A CA 1
ATOM 733 C C . LYS A 1 91 ? 17.378 -14.077 5.193 1.00 83.56 91 LYS A C 1
ATOM 735 O O . LYS A 1 91 ? 18.429 -14.687 5.032 1.00 83.56 91 LYS A O 1
ATOM 740 N N . LYS A 1 92 ? 17.314 -12.845 5.717 1.00 87.38 92 LYS A N 1
ATOM 741 C CA . LYS A 1 92 ? 18.466 -12.043 6.170 1.00 87.38 92 LYS A CA 1
ATOM 742 C C . LYS A 1 92 ? 19.581 -11.928 5.123 1.00 87.38 92 LYS A C 1
ATOM 744 O O . LYS A 1 92 ? 20.752 -11.814 5.474 1.00 87.38 92 LYS A O 1
ATOM 749 N N . LEU A 1 93 ? 19.222 -11.943 3.839 1.00 90.00 93 LEU A N 1
ATOM 750 C CA . LEU A 1 93 ? 20.192 -11.866 2.753 1.00 90.00 93 LEU A CA 1
ATOM 751 C C . LEU A 1 93 ? 20.782 -10.452 2.633 1.00 90.00 93 LEU A C 1
ATOM 753 O O . LEU A 1 93 ? 20.125 -9.433 2.894 1.00 90.00 93 LEU A O 1
ATOM 757 N N . SER A 1 94 ? 22.042 -10.372 2.210 1.00 92.75 94 SER A N 1
ATOM 758 C CA . SER A 1 94 ? 22.668 -9.103 1.837 1.00 92.75 94 SER A CA 1
ATOM 759 C C . SER A 1 94 ? 22.059 -8.567 0.537 1.00 92.75 94 SER A C 1
ATOM 761 O O . SER A 1 94 ? 21.468 -9.309 -0.247 1.00 92.75 94 SER A O 1
ATOM 763 N N . ASN A 1 95 ? 22.187 -7.264 0.274 1.00 89.94 95 ASN A N 1
ATOM 764 C CA . ASN A 1 95 ? 21.625 -6.698 -0.955 1.00 89.94 95 ASN A CA 1
ATOM 765 C C . ASN A 1 95 ? 22.321 -7.271 -2.203 1.00 89.94 95 ASN A C 1
ATOM 767 O O . ASN A 1 95 ? 21.661 -7.451 -3.225 1.00 89.94 95 ASN A O 1
ATOM 771 N N . ALA A 1 96 ? 23.608 -7.616 -2.092 1.00 91.25 96 ALA A N 1
ATOM 772 C CA . ALA A 1 96 ? 24.361 -8.323 -3.123 1.00 91.25 96 ALA A CA 1
ATOM 773 C C . ALA A 1 96 ? 23.761 -9.709 -3.425 1.00 91.25 96 ALA A C 1
ATOM 775 O O . ALA A 1 96 ? 23.450 -9.997 -4.577 1.00 91.25 96 ALA A O 1
ATOM 776 N N . GLN A 1 97 ? 23.489 -10.518 -2.393 1.00 90.62 97 GLN A N 1
ATOM 777 C CA . GLN A 1 97 ? 22.869 -11.844 -2.547 1.00 90.62 97 GLN A CA 1
ATOM 778 C C . GLN A 1 97 ? 21.463 -11.760 -3.154 1.00 90.62 97 GLN A C 1
ATOM 780 O O . GLN A 1 97 ? 21.080 -12.577 -3.984 1.00 90.62 97 GLN A O 1
ATOM 785 N N . ILE A 1 98 ? 20.681 -10.750 -2.765 1.00 90.12 98 ILE A N 1
ATOM 786 C CA . ILE A 1 98 ? 19.347 -10.510 -3.331 1.00 90.12 98 ILE A CA 1
ATOM 787 C C . ILE A 1 98 ? 19.448 -10.077 -4.802 1.00 90.12 98 ILE A C 1
ATOM 789 O O . ILE A 1 98 ? 18.615 -10.461 -5.623 1.00 90.12 98 ILE A O 1
ATOM 793 N N . GLY A 1 99 ? 20.454 -9.269 -5.138 1.00 88.31 99 GLY A N 1
ATOM 794 C CA . GLY A 1 99 ? 20.722 -8.846 -6.508 1.00 88.31 99 GLY A CA 1
ATOM 795 C C . GLY A 1 99 ? 21.047 -10.029 -7.413 1.00 88.31 99 GLY A C 1
ATOM 796 O O . GLY A 1 99 ? 20.437 -10.172 -8.471 1.00 88.31 99 GLY A O 1
ATOM 797 N N . GLU A 1 100 ? 21.925 -10.919 -6.951 1.00 90.06 100 GLU A N 1
ATOM 798 C CA . GLU A 1 100 ? 22.260 -12.168 -7.637 1.00 90.06 100 GLU A CA 1
ATOM 799 C C . GLU A 1 100 ? 21.025 -13.059 -7.823 1.00 90.06 100 GLU A C 1
ATOM 801 O O . GLU A 1 100 ? 20.725 -13.474 -8.942 1.00 90.06 100 GLU A O 1
ATOM 806 N N . LEU A 1 101 ? 20.237 -13.249 -6.759 1.00 89.38 101 LEU A N 1
ATOM 807 C CA . LEU A 1 101 ? 19.019 -14.063 -6.774 1.00 89.38 101 LEU A CA 1
ATOM 808 C C . LEU A 1 101 ? 18.018 -13.620 -7.852 1.00 89.38 101 LEU A C 1
ATOM 810 O O . LEU A 1 101 ? 17.352 -14.456 -8.460 1.00 89.38 101 LEU A O 1
ATOM 814 N N . PHE A 1 102 ? 17.897 -12.310 -8.079 1.00 86.50 102 PHE A N 1
ATOM 815 C CA . PHE A 1 102 ? 16.921 -11.746 -9.012 1.00 86.50 102 PHE A CA 1
ATOM 816 C C . PHE A 1 102 ? 17.516 -11.236 -10.332 1.00 86.50 102 PHE A C 1
ATOM 818 O O . PHE A 1 102 ? 16.785 -10.656 -11.141 1.00 86.50 102 PHE A O 1
ATOM 825 N N . GLY A 1 103 ? 18.821 -11.413 -10.553 1.00 85.88 103 GLY A N 1
ATOM 826 C CA . GLY A 1 103 ? 19.517 -10.917 -11.742 1.00 85.88 103 GLY A CA 1
ATOM 827 C C . GLY A 1 103 ? 19.473 -9.390 -11.887 1.00 85.88 103 GLY A C 1
ATOM 828 O O . GLY A 1 103 ? 19.290 -8.870 -12.990 1.00 85.88 103 GLY A O 1
ATOM 829 N N . VAL A 1 104 ? 19.585 -8.648 -10.780 1.00 85.44 104 VAL A N 1
ATOM 830 C CA . VAL A 1 104 ? 19.566 -7.174 -10.758 1.00 85.44 104 VAL A CA 1
ATOM 831 C C . VAL A 1 104 ? 20.712 -6.603 -9.925 1.00 85.44 104 VAL A C 1
ATOM 833 O O . VAL A 1 104 ? 21.258 -7.264 -9.050 1.00 85.44 104 VAL A O 1
ATOM 836 N N . SER A 1 105 ? 21.072 -5.340 -10.167 1.00 88.62 105 SER A N 1
ATOM 837 C CA . SER A 1 105 ? 22.137 -4.683 -9.405 1.00 88.62 105 SER A CA 1
ATOM 838 C C . SER A 1 105 ? 21.763 -4.483 -7.934 1.00 88.62 105 SER A C 1
ATOM 840 O O . SER A 1 105 ? 20.608 -4.209 -7.598 1.00 88.62 105 SER A O 1
ATOM 842 N N . GLU A 1 106 ? 22.767 -4.482 -7.061 1.00 89.56 106 GLU A N 1
ATOM 843 C CA . GLU A 1 106 ? 22.596 -4.153 -5.644 1.00 89.56 106 GLU A CA 1
ATOM 844 C C . GLU A 1 106 ? 21.957 -2.766 -5.440 1.00 89.56 106 GLU A C 1
ATOM 846 O O . GLU A 1 106 ? 21.065 -2.588 -4.611 1.00 89.56 106 GLU A O 1
ATOM 851 N N . SER A 1 107 ? 22.327 -1.785 -6.269 1.00 83.75 107 SER A N 1
ATOM 852 C CA . SER A 1 107 ? 21.724 -0.446 -6.261 1.00 83.75 107 SER A CA 1
ATOM 853 C C . SER A 1 107 ? 20.218 -0.461 -6.555 1.00 83.75 107 SER A C 1
ATOM 855 O O . SER A 1 107 ? 19.462 0.333 -5.988 1.00 83.75 107 SER A O 1
ATOM 857 N N . THR A 1 108 ? 19.753 -1.395 -7.393 1.00 83.38 108 THR A N 1
ATOM 858 C CA . THR A 1 108 ? 18.324 -1.608 -7.658 1.00 83.38 108 THR A CA 1
ATOM 859 C C . THR A 1 108 ? 17.621 -2.159 -6.420 1.00 83.38 108 THR A C 1
ATOM 861 O O . THR A 1 108 ? 16.511 -1.725 -6.108 1.00 83.38 108 THR A O 1
ATOM 864 N N . ILE A 1 109 ? 18.269 -3.071 -5.693 1.00 86.06 109 ILE A N 1
ATOM 865 C CA . ILE A 1 109 ? 17.758 -3.632 -4.439 1.00 86.06 109 ILE A CA 1
ATOM 866 C C . ILE A 1 109 ? 17.652 -2.552 -3.360 1.00 86.06 109 ILE A C 1
ATOM 868 O O . ILE A 1 109 ? 16.570 -2.358 -2.806 1.00 86.06 109 ILE A O 1
ATOM 872 N N . SER A 1 110 ? 18.715 -1.777 -3.130 1.00 85.62 110 SER A N 1
ATOM 873 C CA . SER A 1 110 ? 18.721 -0.683 -2.149 1.00 85.62 110 SER A CA 1
ATOM 874 C C . SER A 1 110 ? 17.622 0.348 -2.425 1.00 85.62 110 SER A C 1
ATOM 876 O O . SER A 1 110 ? 16.903 0.749 -1.511 1.00 85.62 110 SER A O 1
ATOM 878 N N . ARG A 1 111 ? 17.421 0.730 -3.694 1.00 77.88 111 ARG A N 1
ATOM 879 C CA . ARG A 1 111 ? 16.350 1.660 -4.085 1.00 77.88 111 ARG A CA 1
ATOM 880 C C . ARG A 1 111 ? 14.958 1.095 -3.801 1.00 77.88 111 ARG A C 1
ATOM 882 O O . ARG A 1 111 ? 14.088 1.838 -3.359 1.00 77.88 111 ARG A O 1
ATOM 889 N N . ARG A 1 112 ? 14.742 -0.200 -4.052 1.00 78.12 112 ARG A N 1
ATOM 890 C CA . ARG A 1 112 ? 13.461 -0.869 -3.775 1.00 78.12 112 ARG A CA 1
ATOM 891 C C . ARG A 1 112 ? 13.185 -0.971 -2.283 1.00 78.12 112 ARG A C 1
ATOM 893 O O . ARG A 1 112 ? 12.063 -0.713 -1.884 1.00 78.12 112 ARG A O 1
ATOM 900 N N . ILE A 1 113 ? 14.191 -1.296 -1.473 1.00 77.94 113 ILE A N 1
ATOM 901 C CA . ILE A 1 113 ? 14.058 -1.326 -0.009 1.00 77.94 113 ILE A CA 1
ATOM 902 C C . ILE A 1 113 ? 13.716 0.070 0.517 1.00 77.94 113 ILE A C 1
ATOM 904 O O . ILE A 1 113 ? 12.775 0.217 1.286 1.00 77.94 113 ILE A O 1
ATOM 908 N N . LYS A 1 114 ? 14.432 1.102 0.057 1.00 76.94 114 LYS A N 1
ATOM 909 C CA . LYS A 1 114 ? 14.158 2.489 0.442 1.00 76.94 114 LYS A CA 1
ATOM 910 C C . LYS A 1 114 ? 12.727 2.903 0.083 1.00 76.94 114 LYS A C 1
ATOM 912 O O . LYS A 1 114 ? 12.018 3.419 0.933 1.00 76.94 114 LYS A O 1
ATOM 917 N N . ARG A 1 115 ? 12.283 2.596 -1.139 1.00 68.88 115 ARG A N 1
ATOM 918 C CA . ARG A 1 115 ? 10.915 2.878 -1.589 1.00 68.88 115 ARG A CA 1
ATOM 919 C C . ARG A 1 115 ? 9.858 2.113 -0.780 1.00 68.88 115 ARG A C 1
ATOM 921 O O . ARG A 1 115 ? 8.856 2.700 -0.400 1.00 68.88 115 ARG A O 1
ATOM 928 N N . HIS A 1 116 ? 10.112 0.841 -0.454 1.00 65.31 116 HIS A N 1
ATOM 929 C CA . HIS A 1 116 ? 9.258 0.045 0.442 1.00 65.31 116 HIS A CA 1
ATOM 930 C C . HIS A 1 116 ? 9.080 0.703 1.820 1.00 65.31 116 HIS A C 1
ATOM 932 O O . HIS A 1 116 ? 7.988 0.656 2.377 1.00 65.31 116 HIS A O 1
ATOM 938 N N . LEU A 1 117 ? 10.133 1.326 2.359 1.00 63.59 117 LEU A N 1
ATOM 939 C CA . LEU A 1 117 ? 10.094 2.018 3.652 1.00 63.59 117 LEU A CA 1
ATOM 940 C C . LEU A 1 117 ? 9.418 3.397 3.576 1.00 63.59 117 LEU A C 1
ATOM 942 O O . LEU A 1 117 ? 8.686 3.758 4.492 1.00 63.59 117 LEU A O 1
ATOM 946 N N . GLU A 1 118 ? 9.669 4.163 2.511 1.00 59.44 118 GLU A N 1
ATOM 947 C CA . GLU A 1 118 ? 9.169 5.537 2.346 1.00 59.44 118 GLU A CA 1
ATOM 948 C C . GLU A 1 118 ? 7.690 5.595 1.943 1.00 59.44 118 GLU A C 1
ATOM 950 O O . GLU A 1 118 ? 6.951 6.423 2.472 1.00 59.44 118 GLU A O 1
ATOM 955 N N . ASP A 1 119 ? 7.241 4.713 1.046 1.00 52.44 119 ASP A N 1
ATOM 956 C CA . ASP A 1 119 ? 5.887 4.799 0.487 1.00 52.44 119 ASP A CA 1
ATOM 957 C C . ASP A 1 119 ? 4.829 4.211 1.439 1.00 52.44 119 ASP A C 1
ATOM 959 O O . ASP A 1 119 ? 3.649 4.536 1.344 1.00 52.44 119 ASP A O 1
ATOM 963 N N . GLY A 1 120 ? 5.208 3.333 2.377 1.00 46.75 120 GLY A N 1
ATOM 964 C CA . GLY A 1 120 ? 4.260 2.679 3.292 1.00 46.75 120 GLY A CA 1
ATOM 965 C C . GLY A 1 120 ? 3.119 1.908 2.598 1.00 46.75 120 GLY A C 1
ATOM 966 O O . GLY A 1 120 ? 2.158 1.536 3.272 1.00 46.75 120 GLY A O 1
ATOM 967 N N . ASP A 1 121 ? 3.216 1.697 1.281 1.00 41.84 121 ASP A N 1
ATOM 968 C CA . ASP A 1 121 ? 2.206 1.095 0.394 1.00 41.84 121 ASP A CA 1
ATOM 969 C C . ASP A 1 121 ? 2.539 -0.353 0.005 1.00 41.84 121 ASP A C 1
ATOM 971 O O . ASP A 1 121 ? 1.796 -1.020 -0.711 1.00 41.84 121 ASP A O 1
ATOM 975 N N . PHE A 1 122 ? 3.634 -0.890 0.540 1.00 47.50 122 PHE A N 1
ATOM 976 C CA . PHE A 1 122 ? 3.998 -2.297 0.405 1.00 47.50 122 PHE A CA 1
ATOM 977 C C . PHE A 1 122 ? 4.400 -2.864 1.770 1.00 47.50 122 PHE A C 1
ATOM 979 O O . PHE A 1 122 ? 5.539 -3.226 2.040 1.00 47.50 122 PHE A O 1
ATOM 986 N N . HIS A 1 123 ? 3.420 -2.905 2.665 1.00 43.47 123 HIS A N 1
ATOM 987 C CA . HIS A 1 123 ? 3.508 -3.496 3.999 1.00 43.47 123 HIS A CA 1
ATOM 988 C C . HIS A 1 123 ? 3.593 -5.034 3.990 1.00 43.47 123 HIS A C 1
ATOM 990 O O . HIS A 1 123 ? 3.038 -5.707 3.122 1.00 43.47 123 HIS A O 1
ATOM 996 N N . GLU A 1 124 ? 4.221 -5.569 5.042 1.00 35.66 124 GLU A N 1
ATOM 997 C CA . GLU A 1 124 ? 4.506 -6.977 5.388 1.00 35.66 124 GLU A CA 1
ATOM 998 C C . GLU A 1 124 ? 3.279 -7.924 5.406 1.00 35.66 124 GLU A C 1
ATOM 1000 O O . GLU A 1 124 ? 3.429 -9.143 5.457 1.00 35.66 124 GLU A O 1
ATOM 1005 N N . LYS A 1 125 ? 2.057 -7.382 5.288 1.00 34.03 125 LYS A N 1
ATOM 1006 C CA . LYS A 1 125 ? 0.785 -8.120 5.153 1.00 34.03 125 LYS A CA 1
ATOM 1007 C C . LYS A 1 125 ? 0.034 -7.843 3.837 1.00 34.03 125 LYS A C 1
ATOM 1009 O O . LYS A 1 125 ? -1.134 -8.211 3.719 1.00 34.03 125 LYS A O 1
ATOM 1014 N N . SER A 1 126 ? 0.654 -7.189 2.849 1.00 36.91 126 SER A N 1
ATOM 1015 C CA . SER A 1 126 ? -0.020 -6.875 1.582 1.00 36.91 126 SER A CA 1
ATOM 1016 C C . SER A 1 126 ? -0.367 -8.155 0.816 1.00 36.91 126 SER A C 1
ATOM 1018 O O . SER A 1 126 ? 0.514 -8.848 0.311 1.00 36.91 126 SER A O 1
ATOM 1020 N N . LYS A 1 127 ? -1.667 -8.454 0.714 1.00 35.78 127 LYS A N 1
ATOM 1021 C CA . LYS A 1 127 ? -2.219 -9.488 -0.179 1.00 35.78 127 LYS A CA 1
ATOM 1022 C C . LYS A 1 127 ? -2.406 -8.991 -1.614 1.00 35.78 127 LYS A C 1
ATOM 1024 O O . LYS A 1 127 ? -2.793 -9.774 -2.474 1.00 35.78 127 LYS A O 1
ATOM 1029 N N . VAL A 1 128 ? -2.161 -7.707 -1.870 1.00 32.91 128 VAL A N 1
ATOM 1030 C CA . VAL A 1 128 ? -2.380 -7.104 -3.182 1.00 32.91 128 VAL A CA 1
ATOM 1031 C C . VAL A 1 128 ? -1.032 -6.907 -3.859 1.00 32.91 128 VAL A C 1
ATOM 1033 O O . VAL A 1 128 ? -0.229 -6.049 -3.492 1.00 32.91 128 VAL A O 1
ATOM 1036 N N . ILE A 1 129 ? -0.799 -7.782 -4.830 1.00 34.53 129 ILE A N 1
ATOM 1037 C CA . ILE A 1 129 ? 0.252 -7.700 -5.832 1.00 34.53 129 ILE A CA 1
ATOM 1038 C C . ILE A 1 129 ? -0.455 -7.195 -7.091 1.00 34.53 129 ILE A C 1
ATOM 1040 O O . ILE A 1 129 ? -1.291 -7.917 -7.631 1.00 34.53 129 ILE A O 1
ATOM 1044 N N . PHE A 1 130 ? -0.141 -5.980 -7.535 1.00 33.78 130 PHE A N 1
ATOM 1045 C CA . PHE A 1 130 ? -0.338 -5.592 -8.933 1.00 33.78 130 PHE A CA 1
ATOM 1046 C C . PHE A 1 130 ? 0.995 -5.742 -9.669 1.00 33.78 130 PHE A C 1
ATOM 1048 O O . PHE A 1 130 ? 2.039 -5.358 -9.083 1.00 33.78 130 PHE A O 1
#

Sequence (130 aa):
MVQRIMYAIYPESEYTVQKFMDRLKIAGIYTNRIKSSDKYDYFESSWDDKEIPLLSVQKGNCRNAGAKLKQLRYNGKAVPCGSVYLAKSQKKLSNAQIGELFGVSESTISRRIKRHLEDGDFHEKSKVIF

Foldseek 3Di:
DKDKDKDKDFDPDPVVVVVVQVVCVLQQKHKDFDDDDPGITMIMIIHDPVCRDPSVVDDDDPVCPPPDQPFFDAPNDGDFLCVLVCCCPVVVDQLCRVCVRRVHDSVSSVVSVVCCVVVVPNDPPDPDGD

Radius of gyration: 18.92 Å; chains: 1; bounding box: 46×38×37 Å

Secondary structure (DSSP, 8-state):
-EEEEEEEE--S-HHHHHHHHHHHHHTT-EEEEEEEETTEEEEEEEEETT---GGGGSSS-TTSTT-PPPPEEETTEEE-TTHHHHHHHTS---HHHHHHHHT--HHHHHHHHHHHHHH--S-TT-----

pLDDT: mean 73.03, std 18.46, range [32.91, 93.69]